Protein AF-A0A920HNP2-F1 (afdb_monomer_lite)

Radius of gyration: 14.23 Å; chains: 1; bounding box: 32×23×33 Å

Secondary structure (DSSP, 8-state):
-EEEEEEEEEETTEEEEEEEEEEPPPPPTT-EEEEEEE----HHHHHHHTT-TTT-SSSSB---S--EEEEEEE-STT--

Foldseek 3Di:
DWDWFFWWAQDPNFIDTDTDTDDQDDDDAQDFRFPFDDADDDPLQVCVRGVNPPSDDDDGDGGTPGTDGDGPGHNRPVHD

pLDDT: mean 95.57, std 3.07, range [78.69, 98.31]

Structure (mmCIF, N/CA/C/O backbone):
data_AF-A0A920HNP2-F1
#
_entry.id   AF-A0A920HNP2-F1
#
loop_
_atom_site.group_PDB
_atom_site.id
_atom_site.type_symbol
_atom_site.label_atom_id
_atom_site.label_alt_id
_atom_site.label_comp_id
_atom_site.label_asym_id
_atom_site.label_entity_id
_atom_site.label_seq_id
_atom_site.pdbx_PDB_ins_code
_atom_site.Cartn_x
_atom_site.Ca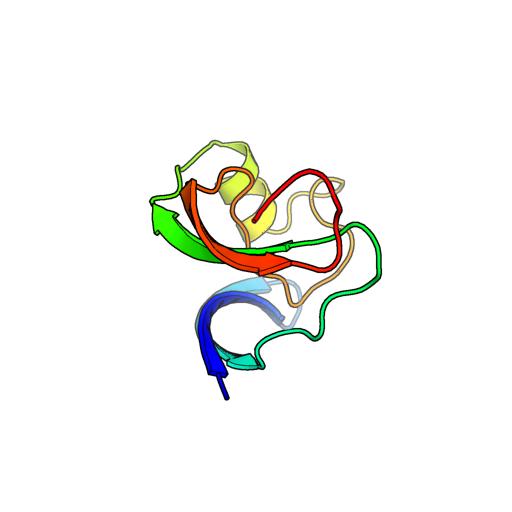rtn_y
_atom_site.Cartn_z
_atom_site.occupancy
_atom_site.B_iso_or_equiv
_atom_site.auth_seq_id
_atom_site.auth_comp_id
_atom_site.auth_asym_id
_atom_site.auth_atom_id
_atom_site.pdbx_PDB_model_num
ATOM 1 N N . MET A 1 1 ? 0.178 -13.498 11.532 1.00 86.56 1 MET A N 1
ATOM 2 C CA . MET A 1 1 ? -0.942 -13.519 10.564 1.00 86.56 1 MET A CA 1
ATOM 3 C C . MET A 1 1 ? -0.500 -12.726 9.350 1.00 86.56 1 MET A C 1
ATOM 5 O O . MET A 1 1 ? 0.215 -11.746 9.536 1.00 86.56 1 MET A O 1
ATOM 9 N N . THR A 1 2 ? -0.896 -13.143 8.151 1.00 96.94 2 THR A N 1
ATOM 10 C CA . THR A 1 2 ? -0.512 -12.499 6.887 1.00 96.94 2 THR A CA 1
ATOM 11 C C . THR A 1 2 ? -1.736 -11.970 6.137 1.00 96.94 2 THR A C 1
ATOM 13 O O . THR A 1 2 ? -2.868 -12.366 6.421 1.00 96.94 2 THR A O 1
ATOM 16 N N . TYR A 1 3 ? -1.509 -11.081 5.172 1.00 96.69 3 TYR A N 1
ATOM 17 C CA . TYR A 1 3 ? -2.483 -10.670 4.161 1.00 96.69 3 TYR A CA 1
ATOM 18 C C . TYR A 1 3 ? -1.884 -10.823 2.757 1.00 96.69 3 TYR A C 1
ATOM 20 O O . TYR A 1 3 ? -0.664 -10.845 2.597 1.00 96.69 3 TYR A O 1
ATOM 28 N N . LYS A 1 4 ? -2.735 -10.923 1.730 1.00 98.00 4 LYS A N 1
ATOM 29 C CA . LYS A 1 4 ? -2.288 -10.908 0.332 1.00 98.00 4 LYS A CA 1
ATOM 30 C C . LYS A 1 4 ? -2.040 -9.470 -0.117 1.00 98.00 4 LYS A C 1
ATOM 32 O O . LYS A 1 4 ? -2.952 -8.651 -0.047 1.00 98.00 4 LYS A O 1
ATOM 37 N N . GLY A 1 5 ? -0.848 -9.186 -0.630 1.00 97.69 5 GLY A N 1
ATOM 38 C CA . GLY A 1 5 ? -0.505 -7.896 -1.230 1.00 97.69 5 GLY A CA 1
ATOM 39 C C . GLY A 1 5 ? 0.258 -8.067 -2.538 1.00 97.69 5 GLY A C 1
ATOM 40 O O . GLY A 1 5 ? 0.962 -9.059 -2.724 1.00 97.69 5 GLY A O 1
ATOM 41 N N . TYR A 1 6 ? 0.118 -7.107 -3.451 1.00 97.75 6 TYR A N 1
ATOM 42 C CA . TYR A 1 6 ? 0.951 -7.032 -4.650 1.00 97.75 6 TYR A CA 1
ATOM 43 C C . TYR A 1 6 ? 2.295 -6.412 -4.263 1.00 97.75 6 TYR A C 1
ATOM 45 O O . TYR A 1 6 ? 2.363 -5.225 -3.972 1.00 9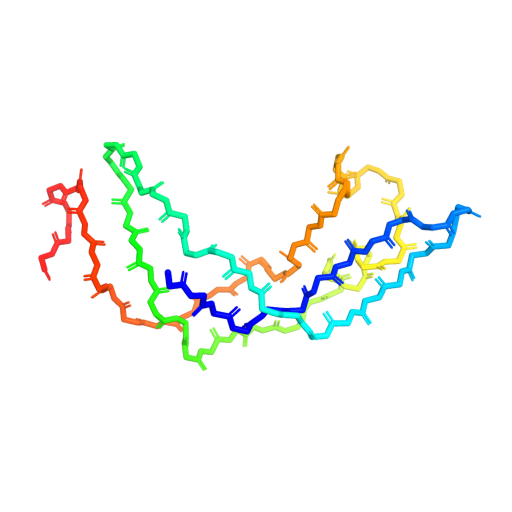7.75 6 TYR A O 1
ATOM 53 N N . LEU A 1 7 ? 3.349 -7.220 -4.186 1.00 97.88 7 LEU A N 1
ATOM 54 C CA . LEU A 1 7 ? 4.680 -6.790 -3.771 1.00 97.88 7 LEU A CA 1
ATOM 55 C C . LEU A 1 7 ? 5.568 -6.614 -4.999 1.00 97.88 7 LEU A C 1
ATOM 57 O O . LEU A 1 7 ? 5.743 -7.560 -5.767 1.00 97.88 7 LEU A O 1
ATOM 61 N N . VAL A 1 8 ? 6.146 -5.425 -5.149 1.00 98.06 8 VAL A N 1
ATOM 62 C CA . VAL A 1 8 ? 7.135 -5.120 -6.185 1.00 98.06 8 VAL A CA 1
ATOM 63 C C . VAL A 1 8 ? 8.533 -5.262 -5.601 1.00 98.06 8 VAL A C 1
ATOM 65 O O . VAL A 1 8 ? 8.843 -4.677 -4.562 1.00 98.06 8 VAL A O 1
ATOM 68 N N . GLU A 1 9 ? 9.373 -6.030 -6.283 1.00 97.56 9 GLU A N 1
ATOM 69 C CA . GLU A 1 9 ? 10.776 -6.280 -5.965 1.00 97.56 9 GLU A CA 1
ATOM 70 C C . GLU A 1 9 ? 11.675 -5.781 -7.093 1.00 97.56 9 GLU A C 1
ATOM 72 O O . GLU A 1 9 ? 11.330 -5.890 -8.269 1.00 97.56 9 GLU A O 1
ATOM 77 N N . GLU A 1 10 ? 12.850 -5.270 -6.732 1.00 96.25 10 GLU A N 1
ATOM 78 C CA . GLU A 1 10 ? 13.921 -5.001 -7.687 1.00 96.25 10 GLU A CA 1
ATOM 79 C C . GLU A 1 10 ? 14.864 -6.207 -7.728 1.00 96.25 10 GLU A C 1
ATOM 81 O O . GLU A 1 10 ? 15.467 -6.575 -6.719 1.00 96.25 10 GLU A O 1
ATOM 86 N N . ILE A 1 11 ? 14.987 -6.830 -8.898 1.00 95.69 11 ILE A N 1
ATOM 87 C CA . ILE A 1 11 ? 15.821 -8.006 -9.139 1.00 95.69 11 ILE A CA 1
ATOM 88 C C . ILE A 1 11 ? 16.712 -7.696 -10.336 1.00 95.69 11 ILE A C 1
ATOM 90 O O . ILE A 1 11 ? 16.232 -7.581 -11.462 1.00 95.69 11 ILE A O 1
ATOM 94 N N . ASN A 1 12 ? 18.019 -7.555 -10.100 1.00 94.12 12 ASN A N 1
ATOM 95 C CA . ASN A 1 12 ? 19.012 -7.259 -11.142 1.00 94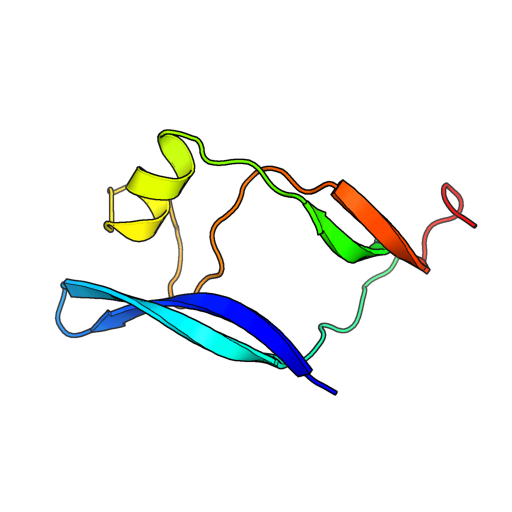.12 12 ASN A CA 1
ATOM 96 C C . ASN A 1 12 ? 18.631 -6.044 -12.020 1.00 94.12 12 ASN A C 1
ATOM 98 O O . ASN A 1 12 ? 18.776 -6.081 -13.240 1.00 94.12 12 ASN A O 1
ATOM 102 N N . GLY A 1 13 ? 18.090 -4.985 -11.406 1.00 91.56 13 GLY A N 1
ATOM 103 C CA . GLY A 1 13 ? 17.646 -3.764 -12.093 1.00 91.56 13 GLY A CA 1
ATOM 104 C C . GLY A 1 13 ? 16.308 -3.878 -12.836 1.00 91.56 13 GLY A C 1
ATOM 105 O O . GLY A 1 13 ? 15.868 -2.907 -13.446 1.00 91.56 13 GLY A O 1
ATOM 106 N N . SER A 1 14 ? 15.650 -5.040 -12.788 1.00 94.88 14 SER A N 1
ATOM 107 C CA . SER A 1 14 ? 14.275 -5.226 -13.264 1.00 94.88 14 SER A CA 1
ATOM 108 C C . SER A 1 14 ? 13.293 -5.145 -12.099 1.00 94.88 14 SER A C 1
ATOM 110 O O . SER A 1 14 ? 13.582 -5.638 -11.012 1.00 94.88 14 SER A O 1
ATOM 112 N N . PHE A 1 15 ? 12.116 -4.567 -12.330 1.00 96.69 15 PHE A N 1
ATOM 113 C CA . PHE A 1 15 ? 11.070 -4.430 -11.316 1.00 96.69 15 PHE A CA 1
ATOM 114 C C . PHE A 1 15 ? 9.971 -5.453 -11.579 1.00 96.69 15 PHE A C 1
ATOM 116 O O . PHE A 1 15 ? 9.362 -5.458 -12.648 1.00 96.69 15 PHE A O 1
ATOM 123 N N . VAL A 1 16 ? 9.749 -6.348 -10.619 1.00 97.38 16 VAL A N 1
ATOM 124 C CA . VAL A 1 16 ? 8.847 -7.494 -10.764 1.00 97.38 16 VAL A CA 1
ATOM 125 C C . VAL A 1 16 ? 7.811 -7.452 -9.652 1.00 97.38 16 VAL A C 1
ATOM 127 O O . VAL A 1 16 ? 8.161 -7.449 -8.475 1.00 97.38 16 VAL A O 1
ATOM 130 N N . GLY A 1 17 ? 6.532 -7.430 -10.024 1.00 96.88 17 GLY A N 1
ATOM 131 C CA . GLY A 1 17 ? 5.419 -7.442 -9.082 1.00 96.88 17 GLY A CA 1
ATOM 132 C C . GLY A 1 17 ? 4.707 -8.789 -9.036 1.00 96.88 17 GLY A C 1
ATOM 133 O O . GLY A 1 17 ? 4.379 -9.354 -10.076 1.00 96.88 17 GLY A O 1
ATOM 134 N N . ASN A 1 18 ? 4.448 -9.300 -7.832 1.00 98.00 18 ASN A N 1
ATOM 135 C CA . ASN A 1 18 ? 3.710 -10.546 -7.613 1.00 98.00 18 ASN A CA 1
ATOM 136 C C . ASN A 1 18 ? 2.784 -10.435 -6.402 1.00 98.00 18 ASN A C 1
ATOM 138 O O . ASN A 1 18 ? 3.087 -9.733 -5.440 1.00 98.00 18 ASN A O 1
ATOM 142 N N . ILE A 1 19 ? 1.683 -11.188 -6.405 1.00 98.06 19 ILE A N 1
ATOM 143 C CA . ILE A 1 19 ? 0.855 -11.341 -5.205 1.00 98.06 19 ILE A CA 1
ATOM 144 C C . ILE A 1 19 ? 1.595 -12.252 -4.218 1.00 98.06 19 ILE A C 1
ATOM 146 O O . ILE A 1 19 ? 1.907 -13.396 -4.545 1.00 98.06 19 ILE A O 1
ATOM 150 N N . LYS A 1 20 ? 1.854 -11.760 -3.003 1.00 98.31 20 LYS A N 1
ATOM 151 C CA . LYS A 1 20 ? 2.529 -12.498 -1.926 1.00 98.31 20 LYS A CA 1
ATOM 152 C C . LYS A 1 20 ? 1.756 -12.411 -0.615 1.00 98.31 20 LYS A C 1
ATOM 154 O O . LYS A 1 20 ? 0.951 -11.502 -0.420 1.00 98.31 20 LYS A O 1
ATOM 159 N N . ASP A 1 21 ? 2.014 -13.360 0.280 1.00 98.12 21 ASP A N 1
ATOM 160 C CA . ASP A 1 21 ? 1.632 -13.242 1.687 1.00 98.12 21 ASP A CA 1
ATOM 161 C C . ASP A 1 21 ? 2.620 -12.315 2.400 1.00 98.12 21 ASP A C 1
ATOM 163 O O . ASP A 1 21 ? 3.831 -12.508 2.318 1.00 98.12 21 ASP A O 1
ATOM 167 N N . ILE A 1 22 ? 2.096 -11.300 3.079 1.00 97.31 22 ILE A N 1
ATOM 168 C CA . ILE A 1 22 ? 2.867 -10.273 3.782 1.00 97.31 22 ILE A CA 1
ATOM 169 C C . ILE A 1 22 ? 2.396 -10.243 5.230 1.00 97.31 22 ILE A C 1
ATOM 171 O O . ILE A 1 22 ? 1.193 -10.303 5.492 1.00 97.31 22 ILE A O 1
ATOM 175 N N . ASP A 1 23 ? 3.327 -10.146 6.174 1.00 97.44 23 ASP A N 1
ATOM 176 C CA . ASP A 1 23 ? 2.984 -10.030 7.587 1.00 97.44 23 ASP A CA 1
ATOM 177 C C . ASP A 1 23 ? 2.152 -8.775 7.860 1.00 97.44 23 ASP A C 1
ATOM 179 O O . AS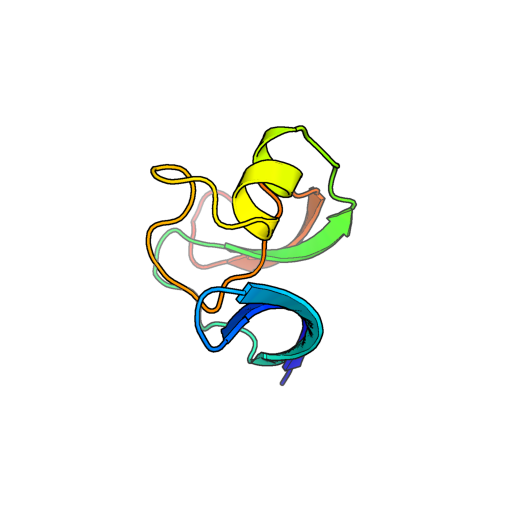P A 1 23 ? 2.435 -7.682 7.361 1.00 97.44 23 ASP A O 1
ATOM 183 N N . ILE A 1 24 ? 1.115 -8.936 8.683 1.00 96.06 24 ILE A N 1
ATOM 184 C CA . ILE A 1 24 ? 0.319 -7.803 9.150 1.00 96.06 24 ILE A CA 1
ATOM 185 C C . ILE A 1 24 ? 1.215 -6.922 10.037 1.00 96.06 24 ILE A C 1
ATOM 187 O O . ILE A 1 24 ? 1.778 -7.424 11.019 1.00 96.06 24 ILE A O 1
ATOM 191 N N . PRO A 1 25 ? 1.369 -5.623 9.721 1.00 92.31 25 PRO A N 1
ATOM 192 C CA . PRO A 1 25 ? 2.239 -4.745 10.484 1.00 92.31 25 PRO A CA 1
ATOM 193 C C . PRO A 1 25 ? 1.652 -4.468 11.868 1.00 92.31 25 PRO A C 1
ATOM 195 O O . PRO A 1 25 ? 0.441 -4.331 12.037 1.00 92.31 25 PRO A O 1
ATOM 198 N N . LYS A 1 26 ? 2.529 -4.311 12.862 1.00 94.19 26 LYS A N 1
ATOM 199 C CA . LYS A 1 26 ? 2.134 -3.736 14.151 1.00 94.19 26 LYS A CA 1
ATOM 200 C C . LYS A 1 26 ? 1.939 -2.234 13.978 1.00 94.19 26 LYS A C 1
ATOM 202 O O . LYS A 1 26 ? 2.805 -1.571 13.409 1.00 94.19 26 LYS A O 1
ATOM 207 N N . ILE A 1 27 ? 0.836 -1.700 14.490 1.00 95.81 27 ILE A N 1
ATOM 208 C CA . ILE A 1 27 ? 0.564 -0.264 14.408 1.00 95.81 27 ILE A CA 1
ATOM 209 C C . ILE A 1 27 ? 1.231 0.506 15.552 1.00 95.81 27 ILE A C 1
ATOM 211 O O . ILE A 1 27 ? 1.298 0.044 16.692 1.00 95.81 27 ILE A O 1
ATOM 215 N N . SER A 1 28 ? 1.742 1.690 15.222 1.00 95.94 28 SER A N 1
ATOM 216 C CA . SER A 1 28 ? 2.263 2.674 16.176 1.00 95.94 28 SER A CA 1
ATOM 217 C C . SER A 1 28 ? 1.147 3.581 16.695 1.00 95.94 28 SER A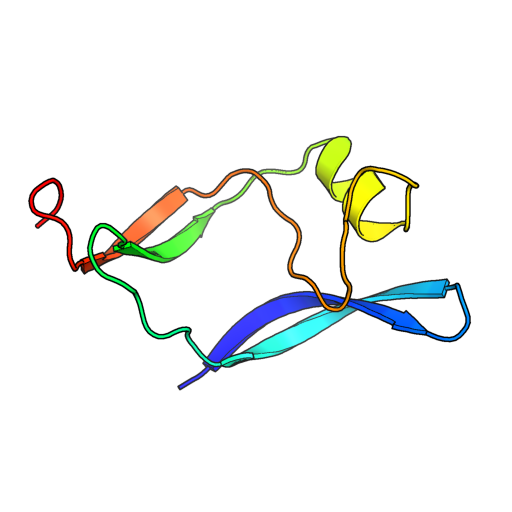 C 1
ATOM 219 O O . SER A 1 28 ? 0.045 3.605 16.144 1.00 95.94 28 SER A O 1
ATOM 221 N N . ASP A 1 29 ? 1.439 4.348 17.741 1.00 96.44 29 ASP A N 1
ATOM 222 C CA . ASP A 1 29 ? 0.492 5.308 18.305 1.00 96.44 29 ASP A CA 1
ATOM 223 C C . ASP A 1 29 ? 0.078 6.356 17.261 1.00 96.44 29 ASP A C 1
ATOM 225 O O . ASP A 1 29 ? 0.885 6.806 16.447 1.00 96.44 29 ASP A O 1
ATOM 229 N N . GLY A 1 30 ? -1.206 6.715 17.258 1.00 96.25 30 GLY A N 1
ATOM 230 C CA . GLY A 1 30 ? -1.799 7.623 16.275 1.00 96.25 30 GLY A CA 1
ATOM 231 C C . GLY A 1 30 ? -2.213 6.977 14.946 1.00 96.25 30 GLY A C 1
ATOM 232 O O . GLY A 1 30 ? -2.895 7.640 14.162 1.00 96.25 30 GLY A O 1
ATOM 233 N N . ASN A 1 31 ? -1.888 5.701 14.708 1.00 96.81 31 ASN A N 1
ATOM 234 C CA . ASN A 1 31 ? -2.220 4.996 13.466 1.00 96.81 31 ASN A CA 1
ATOM 235 C C . ASN A 1 31 ? -3.430 4.058 13.609 1.00 96.81 31 ASN A C 1
ATOM 237 O O . ASN A 1 31 ? -3.861 3.709 14.710 1.00 96.81 31 ASN A O 1
ATOM 241 N N . VAL A 1 32 ? -3.955 3.633 12.458 1.00 97.12 32 VAL A N 1
ATOM 242 C CA . VAL A 1 32 ? -5.011 2.623 12.320 1.00 97.12 32 VAL A CA 1
ATOM 243 C C . VAL A 1 32 ? -4.546 1.486 11.418 1.00 97.12 32 VAL A C 1
ATOM 245 O O . VAL A 1 32 ? -3.748 1.698 10.503 1.00 97.12 32 VAL A O 1
ATOM 248 N N . LEU A 1 33 ? -5.070 0.286 11.656 1.00 97.00 33 LEU A N 1
ATOM 249 C CA . LEU A 1 33 ? -4.961 -0.851 10.753 1.00 97.00 33 LEU A CA 1
ATOM 250 C C . LEU A 1 33 ? -6.266 -0.983 9.968 1.00 97.00 33 LEU A C 1
ATOM 252 O O . LEU A 1 33 ? -7.338 -1.126 10.558 1.00 97.00 33 LEU A O 1
ATOM 256 N N . ILE A 1 34 ? -6.172 -0.950 8.640 1.00 97.12 34 ILE A N 1
ATOM 257 C CA . ILE A 1 34 ? -7.332 -1.010 7.750 1.00 97.12 34 ILE A CA 1
ATOM 258 C C . ILE A 1 34 ? -7.354 -2.362 7.038 1.00 97.12 34 ILE A C 1
ATOM 260 O O . ILE A 1 34 ? -6.408 -2.724 6.338 1.00 97.12 34 ILE A O 1
ATOM 264 N N . LYS A 1 35 ? -8.468 -3.086 7.155 1.00 97.00 35 LYS A N 1
ATOM 265 C CA . LYS A 1 35 ? -8.797 -4.201 6.269 1.00 97.00 35 LYS A CA 1
ATOM 266 C C . LYS A 1 35 ? -9.300 -3.635 4.945 1.00 97.00 35 LYS A C 1
ATOM 268 O O . LYS A 1 35 ? -10.465 -3.252 4.811 1.00 97.00 35 LYS A O 1
ATOM 273 N N . VAL A 1 36 ? -8.389 -3.549 3.983 1.00 97.69 36 VAL A N 1
ATOM 274 C CA . VAL A 1 36 ? -8.643 -2.972 2.660 1.00 97.69 36 VAL A CA 1
ATOM 275 C C . VAL A 1 36 ? -9.711 -3.772 1.914 1.00 97.69 36 VAL A C 1
ATOM 277 O O . VAL A 1 36 ? -9.629 -4.997 1.838 1.00 97.69 36 VAL A O 1
ATOM 280 N N . LYS A 1 37 ? -10.705 -3.074 1.353 1.00 98.00 37 LYS A N 1
ATOM 281 C CA . LYS A 1 37 ? -11.720 -3.649 0.454 1.00 98.00 37 LYS A CA 1
ATOM 282 C C . LYS A 1 37 ? -11.544 -3.173 -0.982 1.00 98.00 37 LYS A C 1
ATOM 284 O O . LYS A 1 37 ? -11.754 -3.949 -1.906 1.00 98.00 37 LYS A O 1
ATOM 289 N N . TYR A 1 38 ? -11.147 -1.915 -1.150 1.00 98.19 38 TYR A N 1
ATOM 290 C CA . TYR A 1 38 ? -10.968 -1.283 -2.447 1.00 98.19 38 TYR A CA 1
ATOM 291 C C . TYR A 1 38 ? -9.723 -0.401 -2.458 1.00 98.19 38 TYR A C 1
ATOM 293 O O . TYR A 1 38 ? -9.268 0.103 -1.430 1.00 98.19 38 TYR A O 1
ATOM 301 N N . SER A 1 39 ? -9.206 -0.204 -3.660 1.00 97.94 39 SER A N 1
ATOM 302 C CA . SER A 1 39 ? -8.153 0.744 -3.995 1.00 97.94 39 SER A CA 1
ATOM 303 C C . SER A 1 39 ? -8.454 1.281 -5.398 1.00 97.94 39 SER A C 1
ATOM 305 O O . SER A 1 39 ? -9.479 0.936 -5.994 1.00 97.94 39 SER A O 1
ATOM 307 N N . SER A 1 40 ? -7.588 2.133 -5.920 1.00 97.69 40 SER A N 1
ATOM 308 C CA . SER A 1 40 ? -7.672 2.676 -7.270 1.00 97.69 40 SER A CA 1
ATOM 309 C C . SER A 1 40 ? -6.389 2.335 -8.034 1.00 97.69 40 SER A C 1
ATOM 311 O O . SER A 1 40 ? -5.432 1.799 -7.471 1.00 97.69 40 SER A O 1
ATOM 313 N N . LEU A 1 41 ? -6.372 2.627 -9.334 1.00 97.38 41 LEU A N 1
ATOM 314 C CA . LEU A 1 41 ? -5.171 2.520 -10.149 1.00 97.38 41 LEU A CA 1
ATOM 315 C C . LEU A 1 41 ? -4.882 3.874 -10.784 1.00 97.38 41 LEU A C 1
ATOM 317 O O . LEU A 1 41 ? -5.616 4.324 -11.664 1.00 97.38 41 LEU A O 1
ATOM 321 N N . ASN A 1 42 ? -3.795 4.506 -10.358 1.00 96.94 42 ASN A N 1
ATOM 322 C CA . ASN A 1 42 ? -3.329 5.768 -10.906 1.00 96.94 42 ASN A CA 1
ATOM 323 C C . ASN A 1 42 ? -2.048 5.568 -11.718 1.00 96.94 42 ASN A C 1
ATOM 325 O O . ASN A 1 42 ? -1.293 4.612 -11.536 1.00 96.94 42 ASN A O 1
ATOM 329 N N . TYR A 1 43 ? -1.722 6.555 -12.556 1.00 96.44 43 TYR A N 1
ATOM 330 C CA . TYR A 1 43 ? -0.445 6.583 -13.276 1.00 96.44 43 TYR A CA 1
ATOM 331 C C . TYR A 1 43 ? 0.762 6.498 -12.325 1.00 96.44 43 TYR A C 1
ATOM 333 O O . TYR A 1 43 ? 1.773 5.868 -12.632 1.00 96.44 43 TYR A O 1
ATOM 341 N N . LYS A 1 44 ? 0.638 7.080 -11.126 1.00 94.69 44 LYS A N 1
ATOM 342 C CA . LYS A 1 44 ? 1.687 7.035 -10.104 1.00 94.69 44 LYS A CA 1
ATOM 343 C C . LYS A 1 44 ? 1.964 5.614 -9.604 1.00 94.69 44 LYS A C 1
ATOM 345 O O . LYS A 1 44 ? 3.118 5.307 -9.324 1.00 94.69 44 LYS A O 1
ATOM 350 N N . ASP A 1 45 ? 0.953 4.750 -9.541 1.00 95.62 45 ASP A N 1
ATOM 351 C CA . ASP A 1 45 ? 1.117 3.355 -9.119 1.00 95.62 45 ASP A CA 1
ATOM 352 C C . ASP A 1 45 ? 1.872 2.544 -10.181 1.00 95.62 45 ASP A C 1
ATOM 354 O O . ASP A 1 45 ? 2.744 1.737 -9.851 1.00 95.62 45 ASP A O 1
ATOM 358 N N . ALA A 1 46 ? 1.619 2.825 -11.465 1.00 95.31 46 ALA A N 1
ATOM 359 C CA . ALA A 1 46 ? 2.380 2.244 -12.569 1.00 95.31 46 ALA A CA 1
ATOM 360 C C . ALA A 1 46 ? 3.852 2.684 -12.533 1.00 95.31 46 ALA A C 1
ATOM 362 O O . ALA A 1 46 ? 4.744 1.842 -12.625 1.00 95.31 46 ALA A O 1
ATOM 363 N N . LEU A 1 47 ? 4.117 3.980 -12.323 1.00 95.94 47 LEU A N 1
ATOM 364 C CA . LEU A 1 47 ? 5.481 4.498 -12.157 1.00 95.94 47 LEU A CA 1
ATOM 365 C C . LEU A 1 47 ? 6.198 3.880 -10.946 1.00 95.94 47 LEU A C 1
ATOM 367 O O . LEU A 1 47 ? 7.381 3.549 -11.021 1.00 95.94 47 LEU A O 1
ATOM 371 N N . ALA A 1 48 ? 5.481 3.716 -9.833 1.00 94.69 48 ALA A N 1
ATOM 372 C CA . ALA A 1 48 ? 6.006 3.092 -8.625 1.00 94.69 48 ALA A CA 1
ATOM 373 C C . ALA A 1 48 ? 6.314 1.600 -8.817 1.00 94.69 48 ALA A C 1
ATOM 375 O O . ALA A 1 48 ? 7.190 1.066 -8.149 1.00 94.69 48 ALA A O 1
ATOM 376 N N . SER A 1 49 ? 5.613 0.934 -9.734 1.00 95.69 49 SER A N 1
ATOM 377 C CA . SER A 1 49 ? 5.804 -0.490 -10.020 1.00 95.69 49 SER A CA 1
ATOM 378 C C . SER A 1 49 ? 6.874 -0.761 -11.081 1.00 95.69 49 SER A C 1
ATOM 380 O O . SER A 1 49 ? 7.318 -1.898 -11.207 1.00 95.69 49 SER A O 1
ATOM 382 N N . SER A 1 50 ? 7.289 0.254 -11.848 1.00 94.31 50 SER A N 1
ATOM 383 C CA . SER A 1 50 ? 8.226 0.119 -12.974 1.00 94.31 50 SER A CA 1
ATOM 384 C C . SER A 1 50 ? 9.637 0.643 -12.698 1.00 94.31 50 SER A C 1
ATOM 386 O O . SER A 1 50 ? 10.475 0.634 -13.599 1.00 94.31 50 SER A O 1
ATOM 388 N N . GLY A 1 51 ? 9.920 1.116 -11.479 1.00 91.56 51 GLY A N 1
ATOM 389 C CA . GLY A 1 51 ? 11.247 1.634 -11.138 1.00 91.56 51 GLY A CA 1
ATOM 390 C C . GLY A 1 51 ? 11.503 3.082 -11.539 1.00 91.56 51 GLY A C 1
ATOM 391 O O . GLY A 1 51 ? 12.660 3.496 -11.628 1.00 91.56 51 GLY A O 1
ATOM 392 N N . ALA A 1 52 ? 10.454 3.872 -11.788 1.00 93.06 52 ALA A N 1
ATOM 393 C CA . ALA A 1 52 ? 10.615 5.276 -12.143 1.00 93.06 52 ALA A CA 1
ATOM 394 C C . ALA A 1 52 ? 11.394 6.036 -11.051 1.00 93.06 52 ALA A C 1
ATOM 396 O O . ALA A 1 52 ? 10.980 6.112 -9.886 1.00 93.06 52 ALA A O 1
ATOM 397 N N . LYS A 1 53 ? 12.539 6.616 -11.435 1.00 88.19 53 LYS A N 1
ATOM 398 C CA . LYS A 1 53 ? 13.429 7.328 -10.508 1.00 88.19 53 LYS A CA 1
ATOM 399 C C . LYS A 1 53 ? 12.683 8.476 -9.823 1.00 88.19 53 LYS A C 1
ATOM 401 O O . LYS A 1 53 ? 12.037 9.287 -10.477 1.00 88.19 53 LYS A O 1
ATOM 406 N N . GLY A 1 54 ? 12.804 8.545 -8.498 1.00 89.12 54 GLY A N 1
ATOM 407 C CA . GLY A 1 54 ? 12.193 9.594 -7.676 1.00 89.12 54 GLY A CA 1
ATOM 408 C C . GLY A 1 54 ? 10.767 9.304 -7.194 1.00 89.12 54 GLY A C 1
ATOM 409 O O . GLY A 1 54 ? 10.260 10.072 -6.380 1.00 89.12 54 GLY A O 1
ATOM 410 N N . VAL A 1 55 ? 10.133 8.205 -7.628 1.00 91.25 55 VAL A N 1
ATOM 411 C CA . VAL A 1 55 ? 8.777 7.834 -7.175 1.00 91.25 55 VAL A CA 1
ATOM 412 C C . VAL A 1 55 ? 8.816 6.956 -5.925 1.00 91.25 55 VAL A C 1
ATOM 414 O O . VAL A 1 55 ? 8.166 7.274 -4.930 1.00 91.25 55 VAL A O 1
ATOM 417 N N . VAL A 1 56 ? 9.608 5.882 -5.949 1.00 92.50 56 VAL A N 1
ATOM 418 C CA . VAL A 1 56 ? 9.787 4.950 -4.823 1.00 92.50 56 VAL A CA 1
ATOM 419 C C . VAL A 1 56 ? 11.218 5.048 -4.310 1.00 92.50 56 VAL A C 1
ATOM 421 O O . VAL A 1 56 ? 12.165 5.117 -5.089 1.00 92.50 56 VAL A O 1
ATOM 424 N N . ARG A 1 57 ? 11.378 5.075 -2.982 1.00 89.69 57 ARG A N 1
ATOM 425 C CA . ARG A 1 57 ? 12.695 5.186 -2.331 1.00 89.69 57 ARG A CA 1
ATOM 426 C C . ARG A 1 57 ? 13.341 3.835 -2.025 1.00 89.69 57 ARG A C 1
ATOM 428 O O . ARG A 1 57 ? 14.561 3.768 -1.944 1.00 89.69 57 ARG A O 1
ATOM 435 N N . LYS A 1 58 ? 12.539 2.792 -1.789 1.00 93.19 58 LYS A N 1
ATOM 436 C CA . LYS A 1 58 ? 13.017 1.472 -1.366 1.00 93.19 58 LYS A CA 1
ATOM 437 C C . LYS A 1 58 ? 12.090 0.366 -1.864 1.00 93.19 58 LYS A C 1
ATOM 439 O O . LYS A 1 58 ? 10.879 0.472 -1.693 1.00 93.19 58 LYS A O 1
ATOM 444 N N . TYR A 1 59 ? 12.693 -0.695 -2.391 1.00 93.94 59 TYR A N 1
ATOM 445 C CA . TYR A 1 59 ? 12.059 -1.986 -2.654 1.00 93.94 59 TYR A CA 1
ATOM 446 C C . TYR A 1 59 ? 12.539 -3.024 -1.615 1.00 93.94 59 TYR A C 1
ATOM 448 O O . TYR A 1 59 ? 13.632 -2.861 -1.060 1.00 93.94 59 TYR A O 1
ATOM 456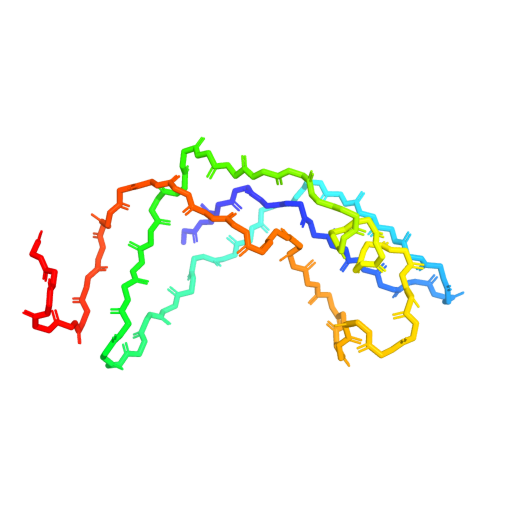 N N . PRO A 1 60 ? 11.756 -4.077 -1.319 1.00 96.12 60 PRO A N 1
ATOM 457 C CA . PRO A 1 60 ? 10.412 -4.337 -1.831 1.00 96.12 60 PRO A CA 1
ATOM 458 C C . PRO A 1 60 ? 9.337 -3.426 -1.221 1.00 96.12 60 PRO A C 1
ATOM 460 O O . PRO A 1 60 ? 9.504 -2.915 -0.112 1.00 96.12 60 PRO A O 1
ATOM 463 N N . PHE A 1 61 ? 8.237 -3.220 -1.945 1.00 95.44 61 PHE A N 1
ATOM 464 C CA . PHE A 1 61 ? 7.149 -2.320 -1.541 1.00 95.44 61 PHE A CA 1
ATOM 465 C C . PHE A 1 61 ? 5.800 -2.731 -2.159 1.00 95.44 61 PHE A C 1
ATOM 467 O O . PHE A 1 61 ? 5.766 -3.337 -3.229 1.00 95.44 61 PHE A O 1
ATOM 474 N N . VAL A 1 62 ? 4.695 -2.399 -1.480 1.00 96.69 62 VAL A N 1
ATOM 475 C CA . VAL A 1 62 ? 3.316 -2.608 -1.958 1.00 96.69 62 VAL A CA 1
ATOM 476 C C . VAL A 1 62 ? 2.758 -1.285 -2.508 1.00 96.69 62 VAL A C 1
ATOM 478 O O . VAL A 1 62 ? 2.482 -0.395 -1.702 1.00 96.69 62 VAL A O 1
ATOM 481 N N . PRO A 1 63 ? 2.601 -1.121 -3.837 1.00 95.94 63 PRO A N 1
ATOM 482 C CA . PRO A 1 63 ? 2.019 0.076 -4.445 1.00 95.94 63 PRO A CA 1
ATOM 483 C C . PRO A 1 63 ? 0.520 0.215 -4.168 1.00 95.94 63 PRO A C 1
ATOM 485 O O . PRO A 1 63 ? -0.145 -0.734 -3.755 1.00 95.94 63 PRO A O 1
ATOM 488 N N . GLY A 1 64 ? 0.002 1.418 -4.426 1.00 95.38 64 GLY A N 1
ATOM 489 C CA . GLY A 1 64 ? -1.363 1.829 -4.110 1.00 95.38 64 GLY A CA 1
ATOM 490 C C . GLY A 1 64 ? -1.357 3.072 -3.227 1.00 95.38 64 GLY A C 1
ATOM 491 O O . GLY A 1 64 ? -1.089 2.993 -2.030 1.00 95.38 64 GLY A O 1
ATOM 492 N N . ILE A 1 65 ? -1.632 4.232 -3.822 1.00 96.06 65 ILE A N 1
ATOM 493 C CA . ILE A 1 65 ? -1.728 5.498 -3.074 1.00 96.06 65 ILE A CA 1
ATOM 494 C C . ILE A 1 65 ? -3.096 5.725 -2.423 1.00 96.06 65 ILE A C 1
ATOM 496 O O . ILE A 1 65 ? -3.185 6.501 -1.473 1.00 96.06 65 ILE A O 1
ATOM 500 N N . ASP A 1 66 ? -4.126 5.023 -2.897 1.00 97.88 66 ASP A N 1
ATOM 501 C CA . ASP A 1 66 ? -5.491 5.132 -2.393 1.00 97.88 66 ASP A CA 1
ATOM 502 C C . ASP A 1 66 ? -5.930 3.835 -1.715 1.00 97.88 66 ASP A C 1
ATOM 504 O O . ASP A 1 66 ? -5.618 2.730 -2.164 1.00 97.88 66 ASP A O 1
ATOM 508 N N . VAL A 1 67 ? -6.715 3.957 -0.647 1.00 97.69 67 VAL A N 1
ATOM 509 C CA . VAL A 1 67 ? -7.242 2.813 0.096 1.00 97.69 67 VAL A CA 1
ATOM 510 C C . VAL A 1 67 ? -8.621 3.132 0.662 1.00 97.69 67 VAL A C 1
ATOM 512 O O . VAL A 1 67 ? -8.845 4.212 1.204 1.00 97.69 67 VAL A O 1
ATOM 515 N N . ALA A 1 68 ? -9.545 2.178 0.566 1.00 98.25 68 ALA A N 1
ATOM 516 C CA . ALA A 1 68 ? -10.842 2.231 1.231 1.00 98.25 68 ALA A CA 1
ATOM 517 C C . ALA A 1 68 ? -11.174 0.865 1.843 1.00 98.25 68 ALA A C 1
ATOM 519 O O . ALA A 1 68 ? -11.003 -0.189 1.222 1.00 98.25 68 ALA A O 1
ATOM 520 N N . GLY A 1 69 ? -11.646 0.866 3.085 1.00 97.69 69 GLY A N 1
ATOM 521 C CA . GLY A 1 69 ? -11.875 -0.359 3.838 1.00 97.69 69 GLY A CA 1
ATOM 522 C C . GLY A 1 69 ? -12.400 -0.090 5.238 1.00 97.69 69 GLY A C 1
ATOM 523 O O . GLY A 1 69 ? -12.930 0.982 5.519 1.00 97.69 69 GLY A O 1
ATOM 524 N N . GLU A 1 70 ? -12.247 -1.080 6.107 1.00 97.56 70 GLU A N 1
ATOM 525 C CA . GLU A 1 70 ? -12.712 -1.027 7.494 1.00 97.56 70 GLU A CA 1
ATOM 526 C C . GLU A 1 70 ? -11.524 -0.901 8.441 1.00 97.56 70 GLU A C 1
ATOM 528 O O . GLU A 1 70 ? -10.538 -1.624 8.294 1.00 97.56 70 GLU A O 1
ATOM 533 N N . VAL A 1 71 ? -11.617 -0.012 9.428 1.00 97.62 71 VAL A N 1
ATOM 534 C CA . VAL A 1 71 ? -10.658 0.017 10.537 1.00 97.62 71 VAL A CA 1
ATOM 535 C C . VAL A 1 71 ? -10.894 -1.226 11.398 1.00 97.62 71 VAL A C 1
ATOM 537 O O . VAL A 1 71 ? -12.011 -1.454 11.851 1.00 97.62 71 VAL A O 1
ATOM 540 N N . ILE A 1 72 ? -9.856 -2.040 11.595 1.00 96.19 72 ILE A N 1
ATOM 541 C CA . ILE A 1 72 ? -9.911 -3.273 12.406 1.00 96.19 72 ILE A CA 1
ATOM 542 C C . ILE A 1 72 ? -9.061 -3.195 13.679 1.00 96.19 72 ILE A C 1
ATOM 544 O O . ILE A 1 72 ? -9.226 -4.010 14.579 1.00 96.19 72 ILE A O 1
ATOM 548 N N . GLU A 1 73 ? -8.155 -2.221 13.757 1.00 96.81 73 GLU A N 1
ATOM 549 C CA . GLU A 1 73 ? -7.391 -1.882 14.958 1.00 96.81 73 GLU A CA 1
ATOM 550 C C . GLU A 1 73 ? -7.073 -0.381 14.918 1.00 96.81 73 GLU A C 1
ATOM 552 O O . GLU A 1 73 ? -6.816 0.176 13.848 1.00 96.81 73 GLU A O 1
ATOM 557 N N . THR A 1 74 ? -7.066 0.290 16.067 1.00 97.12 74 THR A N 1
ATOM 558 C CA . THR A 1 74 ? -6.731 1.715 16.175 1.00 97.12 74 THR A CA 1
ATOM 559 C C . THR A 1 74 ? -5.905 1.976 17.428 1.00 97.12 74 THR A C 1
ATOM 561 O O . THR A 1 74 ? -6.184 1.437 18.496 1.00 97.12 74 THR A O 1
ATOM 564 N N . ARG A 1 75 ? -4.889 2.835 17.304 1.00 96.31 75 ARG A N 1
ATOM 565 C CA . ARG A 1 75 ? -4.186 3.477 18.429 1.00 96.31 75 ARG A CA 1
ATOM 566 C C . ARG A 1 75 ? -4.340 4.993 18.376 1.00 96.31 75 ARG A C 1
ATOM 568 O O . ARG A 1 75 ? -3.456 5.747 18.779 1.00 96.31 75 ARG A O 1
ATOM 575 N N . SER A 1 76 ? -5.453 5.440 17.810 1.00 95.06 76 SER A N 1
ATOM 576 C CA . SER A 1 76 ? -5.810 6.838 17.627 1.00 95.06 76 SER A CA 1
ATOM 577 C C . SER A 1 76 ? -7.156 7.111 18.280 1.00 95.06 76 SER A C 1
ATOM 579 O O . SER A 1 76 ? -8.073 6.306 18.168 1.00 95.06 76 SER A O 1
ATOM 581 N N . SER A 1 77 ? -7.306 8.279 18.902 1.00 95.56 77 SER A N 1
ATOM 582 C CA . SER A 1 77 ? -8.578 8.724 19.486 1.00 95.56 77 SER A CA 1
ATOM 583 C C . SER A 1 77 ? -9.606 9.185 18.446 1.00 95.56 77 SER A C 1
ATOM 585 O O . SER A 1 77 ? -10.731 9.517 18.804 1.00 95.56 77 SER A O 1
ATOM 587 N N . LYS A 1 78 ? -9.229 9.240 17.161 1.00 95.69 78 LYS A N 1
ATOM 588 C CA . LYS A 1 78 ? -10.092 9.723 16.069 1.00 95.69 78 LYS A CA 1
ATOM 589 C C . LYS A 1 78 ? -11.001 8.650 15.469 1.00 95.69 78 LYS A C 1
ATOM 591 O O . LYS A 1 78 ? -11.909 8.994 14.720 1.00 95.69 78 LYS A O 1
ATOM 596 N N . PHE A 1 79 ? -10.734 7.379 15.750 1.00 92.56 79 PHE A N 1
ATOM 597 C CA . PHE A 1 79 ? -11.467 6.241 15.203 1.00 92.56 79 PHE A CA 1
ATOM 598 C C . PHE A 1 79 ? -11.788 5.269 16.336 1.00 92.56 79 PHE A C 1
ATOM 600 O O . PHE A 1 79 ? -10.986 5.139 17.262 1.00 92.56 79 PHE A O 1
ATOM 607 N N . SER A 1 80 ? -12.943 4.608 16.253 1.00 78.69 80 SER A N 1
ATOM 608 C CA . SER A 1 80 ? -13.448 3.638 17.234 1.00 78.69 80 SER A CA 1
ATOM 609 C C . SER A 1 80 ? -13.814 2.333 16.556 1.00 78.69 80 SER A C 1
ATOM 611 O O . SER A 1 80 ? -14.519 2.439 15.524 1.00 78.69 80 SER A O 1
#

Sequence (80 aa):
MTYKGYLVEEINGSFVGNIKDIDIPKISDGNVLIKVKYSSLNYKDALASSGAKGVVRKYPFVPGIDVAGEVIETRSSKFS